Protein AF-A0A2R6RLY7-F1 (afdb_monomer)

Solvent-accessible surface area (backbone atoms only — not comparable to full-atom values): 6779 Å² total; per-residue (Å²): 134,85,78,76,79,80,77,71,95,71,54,101,85,50,92,65,74,66,89,83,68,83,75,58,61,67,65,50,51,52,53,50,53,52,50,54,48,51,51,43,61,60,27,56,88,52,94,31,71,81,71,50,96,59,86,48,71,64,48,53,53,52,43,53,54,52,52,50,40,66,72,44,91,58,58,70,68,28,50,62,48,66,74,35,60,58,54,49,53,47,48,54,50,53,50,52,65,59,48,54,61,58,63,64,65,71,78,114

Radius of gyration: 21.2 Å; Cα contacts (8 Å, |Δi|>4): 47; chains: 1; bounding box: 45×56×63 Å

Secondary structure (DSSP, 8-state):
--PPPPPPSS-TT-SSPPTT----HHHHHHHHHHHHHHHHHHHTT-SSTT--SS--HHHHHHHHHHHHHHHSS-HHHHHHHHT-HHHHHHHHHHHHHHHHHHHHHTT-

Sequence (108 aa):
MLNPPPAPLTGFASIIPSYGTHIDRTALELRYKEAIASLSERLGTDKWFLGSTGPTFLDALVFAYLHSILHSRENLLRFEVTRRVNLVAWERRVQAEVKVPFRRYTKY

pLDDT: mean 81.82, std 13.91, range [41.31, 94.56]

Mean predicted aligned error: 11.1 Å

InterPro domains:
  IPR033468 Metaxin, glutathione S-transferase domain [PF17171] (33-94)
  IPR036282 Glutathione S-transferase, C-terminal domain superfamily [SSF47616] (30-97)

Structure (mmCIF, N/CA/C/O backbone):
data_AF-A0A2R6RLY7-F1
#
_entry.id   AF-A0A2R6RLY7-F1
#
lo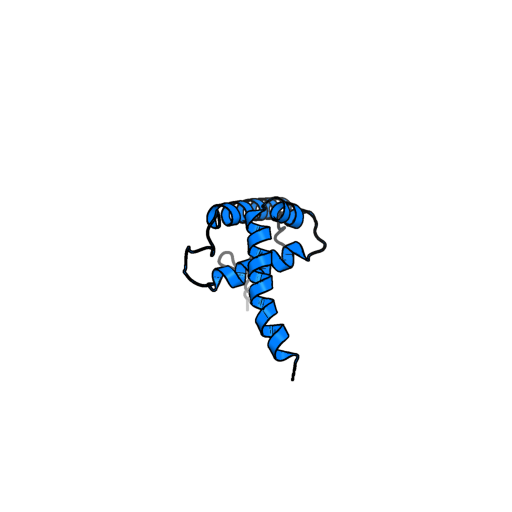op_
_atom_site.group_PDB
_atom_site.id
_atom_site.type_symbol
_atom_site.label_atom_id
_atom_site.label_alt_id
_atom_site.label_comp_id
_atom_site.label_asym_id
_atom_site.label_entity_id
_atom_site.label_seq_id
_atom_site.pdbx_PDB_ins_code
_atom_site.Cartn_x
_atom_site.Cartn_y
_atom_site.Cartn_z
_atom_site.occupancy
_atom_site.B_iso_or_equiv
_atom_site.auth_seq_id
_atom_site.auth_comp_id
_atom_site.auth_asym_id
_atom_site.auth_atom_id
_atom_site.pdbx_PDB_model_num
ATOM 1 N N . MET A 1 1 ? 30.821 -45.022 -32.179 1.00 41.31 1 MET A N 1
ATOM 2 C CA . MET A 1 1 ? 29.981 -44.610 -31.034 1.00 41.31 1 MET A CA 1
ATOM 3 C C . MET A 1 1 ? 29.878 -43.087 -31.082 1.00 41.31 1 MET A C 1
ATOM 5 O O . MET A 1 1 ? 30.845 -42.432 -30.722 1.00 41.31 1 MET A O 1
ATOM 9 N N . LEU A 1 2 ? 28.802 -42.519 -31.646 1.00 49.75 2 LEU A N 1
ATOM 10 C CA . LEU A 1 2 ? 28.565 -41.067 -31.603 1.00 49.75 2 LEU A CA 1
ATOM 11 C C . LEU A 1 2 ? 27.901 -40.745 -30.262 1.00 49.75 2 LEU A C 1
ATOM 13 O O . LEU A 1 2 ? 26.782 -41.188 -30.016 1.00 49.75 2 LEU A O 1
ATOM 17 N N . ASN A 1 3 ? 28.597 -40.008 -29.399 1.00 56.75 3 ASN A N 1
ATOM 18 C CA . ASN A 1 3 ? 28.014 -39.486 -28.168 1.00 56.75 3 ASN A CA 1
ATOM 19 C C . ASN A 1 3 ? 27.044 -38.352 -28.552 1.00 56.75 3 ASN A C 1
ATOM 21 O O . ASN A 1 3 ? 27.489 -37.412 -29.219 1.00 56.75 3 ASN A O 1
ATOM 25 N N . PRO A 1 4 ? 25.747 -38.411 -28.201 1.00 69.44 4 PRO A N 1
ATOM 26 C CA . PRO A 1 4 ? 24.851 -37.290 -28.451 1.00 69.44 4 PRO A CA 1
ATOM 27 C C . PRO A 1 4 ? 25.320 -36.069 -27.642 1.00 69.44 4 PRO A C 1
ATOM 29 O O . PRO A 1 4 ? 25.826 -36.235 -26.527 1.00 69.44 4 PRO A O 1
ATOM 32 N N . PRO A 1 5 ? 25.189 -34.845 -28.183 1.00 66.19 5 PRO A N 1
ATOM 33 C CA . PRO A 1 5 ? 25.541 -33.643 -27.442 1.00 66.19 5 PRO A CA 1
ATOM 34 C C . PRO A 1 5 ? 24.698 -33.560 -26.158 1.00 66.19 5 PRO A C 1
ATOM 36 O O . PRO A 1 5 ? 23.518 -33.927 -26.179 1.00 66.19 5 PRO A O 1
ATOM 39 N N . PRO A 1 6 ? 25.278 -33.101 -25.034 1.00 66.06 6 PRO A N 1
ATOM 40 C CA . PRO A 1 6 ? 24.536 -32.928 -23.792 1.00 66.06 6 PRO A CA 1
ATOM 41 C C . PRO A 1 6 ? 23.347 -31.993 -24.030 1.00 66.06 6 PRO A C 1
ATOM 43 O O . PRO A 1 6 ? 23.485 -30.957 -24.684 1.00 66.06 6 PRO A O 1
ATOM 46 N N . ALA A 1 7 ? 22.172 -32.378 -23.527 1.00 62.19 7 ALA A N 1
ATOM 47 C CA . ALA A 1 7 ? 20.961 -31.584 -23.683 1.00 62.19 7 ALA A CA 1
ATOM 48 C C . ALA A 1 7 ? 21.181 -30.162 -23.125 1.00 62.19 7 ALA A C 1
ATOM 50 O O . ALA A 1 7 ? 21.785 -30.017 -22.056 1.00 62.19 7 ALA A O 1
ATOM 51 N N . PRO A 1 8 ? 20.710 -29.108 -23.818 1.00 59.56 8 PRO A N 1
ATOM 52 C CA . PRO A 1 8 ? 20.810 -27.748 -23.309 1.00 59.56 8 PRO A CA 1
ATOM 53 C C . PRO A 1 8 ? 20.071 -27.650 -21.969 1.00 59.56 8 PRO A C 1
ATOM 55 O O . PRO A 1 8 ? 18.908 -28.034 -21.867 1.00 59.56 8 PRO A O 1
ATOM 58 N N . LEU A 1 9 ? 20.747 -27.124 -20.942 1.00 59.31 9 LEU A N 1
ATOM 59 C CA . LEU A 1 9 ? 20.223 -26.994 -19.572 1.00 59.31 9 LEU A CA 1
ATOM 60 C C . LEU A 1 9 ? 18.977 -26.088 -19.472 1.00 59.31 9 LEU A C 1
ATOM 62 O O . LEU A 1 9 ? 18.302 -26.083 -18.447 1.00 59.31 9 LEU A O 1
ATOM 66 N N . THR A 1 10 ? 18.643 -25.353 -20.534 1.00 56.91 10 THR A N 1
ATOM 67 C CA . THR A 1 10 ? 17.456 -24.501 -20.650 1.00 56.91 10 THR A CA 1
ATOM 68 C C . THR A 1 10 ? 16.913 -24.559 -22.082 1.00 56.91 10 THR A C 1
ATOM 70 O O . THR A 1 10 ? 17.523 -24.058 -23.023 1.00 56.91 10 THR A O 1
ATOM 73 N N . GLY A 1 11 ? 15.765 -25.214 -22.271 1.00 53.75 11 GLY A N 1
ATOM 74 C CA . GLY A 1 11 ? 15.061 -25.272 -23.558 1.00 53.75 11 GLY A CA 1
ATOM 75 C C . GLY A 1 11 ? 14.039 -24.141 -23.719 1.00 53.75 11 GLY A C 1
ATOM 76 O O . GLY A 1 11 ? 13.610 -23.547 -22.734 1.00 53.75 11 GLY A O 1
ATOM 77 N N . PHE A 1 12 ? 13.582 -23.894 -24.952 1.00 58.25 12 PHE A N 1
ATOM 78 C CA . PHE A 1 12 ? 12.552 -22.898 -25.315 1.00 58.25 12 PHE A CA 1
ATOM 79 C C . 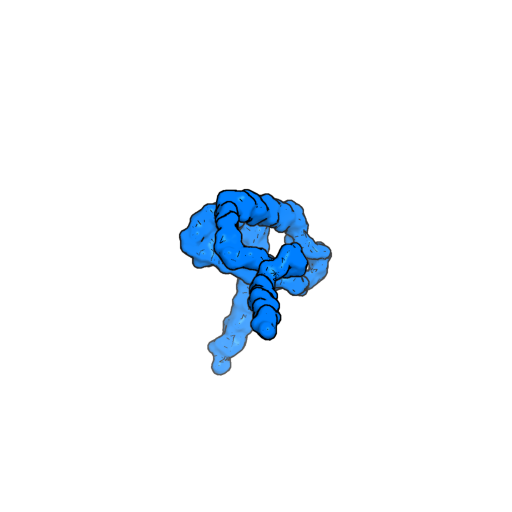PHE A 1 12 ? 11.200 -23.046 -24.581 1.00 58.25 12 PHE A C 1
ATOM 81 O O . PHE A 1 12 ? 10.367 -22.150 -24.654 1.00 58.25 12 PHE A O 1
ATOM 88 N N . ALA A 1 13 ? 10.984 -24.156 -23.868 1.00 59.62 13 ALA A N 1
ATOM 89 C CA . ALA A 1 13 ? 9.815 -24.409 -23.021 1.00 59.62 13 ALA A CA 1
ATOM 90 C C . ALA A 1 13 ? 10.067 -24.136 -21.520 1.00 59.62 13 ALA A C 1
ATOM 92 O O . ALA A 1 13 ? 9.242 -24.481 -20.676 1.00 59.62 13 ALA A O 1
ATOM 93 N N . SER A 1 14 ? 11.221 -23.569 -21.160 1.00 63.03 14 SER A N 1
ATOM 94 C CA . SER A 1 14 ? 11.569 -23.269 -19.772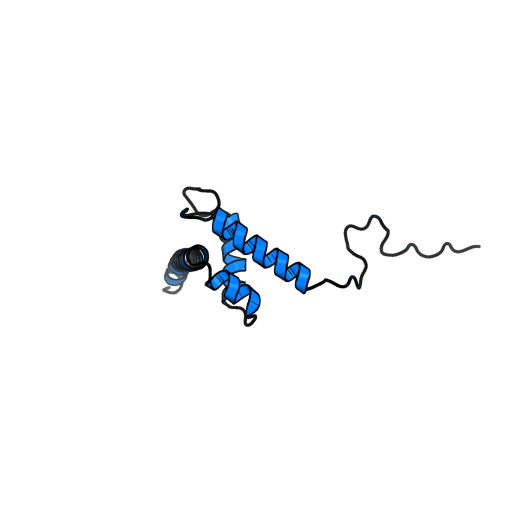 1.00 63.03 14 SER A CA 1
ATOM 95 C C . SER A 1 14 ? 10.794 -22.054 -19.260 1.00 63.03 14 SER A C 1
ATOM 97 O O . SER A 1 14 ? 10.866 -20.969 -19.831 1.00 63.03 14 SER A O 1
ATOM 99 N N . ILE A 1 15 ? 10.107 -22.228 -18.129 1.00 63.88 15 ILE A N 1
ATOM 100 C CA . ILE A 1 15 ? 9.465 -21.145 -17.360 1.00 63.88 15 ILE A CA 1
ATOM 101 C C . ILE A 1 15 ? 10.531 -20.236 -16.719 1.00 63.88 15 ILE A C 1
ATOM 103 O O . ILE A 1 15 ? 10.265 -19.094 -16.351 1.00 63.88 15 ILE A O 1
ATOM 107 N N . ILE A 1 16 ? 11.759 -20.743 -16.588 1.00 61.91 16 ILE A N 1
ATOM 108 C CA . ILE A 1 16 ? 12.896 -19.998 -16.063 1.00 61.91 16 ILE A CA 1
ATOM 109 C C . ILE A 1 16 ? 13.570 -19.286 -17.244 1.00 61.91 16 ILE A C 1
ATOM 111 O O . ILE A 1 16 ? 14.013 -19.976 -18.172 1.00 61.91 16 ILE A O 1
ATOM 115 N N . PRO A 1 17 ? 13.645 -17.941 -17.233 1.00 59.72 17 PRO A N 1
ATOM 116 C CA . PRO A 1 17 ? 14.290 -17.184 -18.297 1.00 59.72 17 PRO A CA 1
ATOM 117 C C . PRO A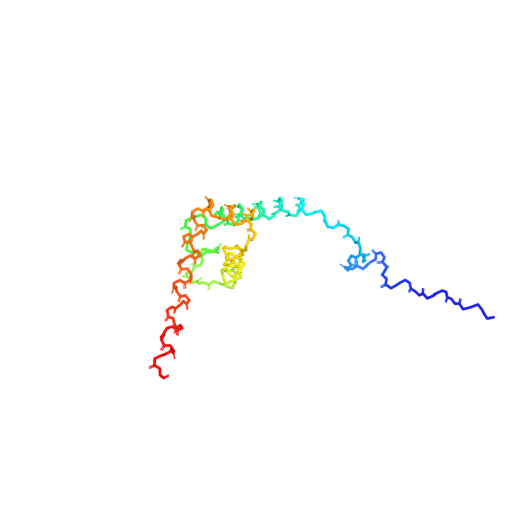 1 17 ? 15.756 -17.594 -18.440 1.00 59.72 17 PRO A C 1
ATOM 119 O O . PRO A 1 17 ? 16.410 -17.990 -17.471 1.00 59.72 17 PRO A O 1
ATOM 122 N N . SER A 1 18 ? 16.279 -17.493 -19.662 1.00 64.00 18 SER A N 1
ATOM 123 C CA . SER A 1 18 ? 17.686 -17.762 -19.939 1.00 64.00 18 SER A CA 1
ATOM 124 C C . SER A 1 18 ? 18.571 -16.894 -19.041 1.00 64.00 18 SER A C 1
ATOM 126 O O . SER A 1 18 ? 18.363 -15.684 -18.877 1.00 64.00 18 SER A O 1
ATOM 128 N N . TYR A 1 19 ? 19.555 -17.541 -18.421 1.00 55.84 19 TYR A N 1
ATOM 129 C CA . TYR A 1 19 ? 20.532 -16.887 -17.563 1.00 55.84 19 TYR A CA 1
ATOM 130 C C . TYR A 1 19 ? 21.197 -15.732 -18.333 1.00 55.84 19 TYR A C 1
ATOM 132 O O . TYR A 1 19 ? 21.712 -15.942 -19.428 1.00 55.84 19 TYR A O 1
ATOM 140 N N . GLY A 1 20 ? 21.144 -14.512 -17.787 1.00 62.34 20 GLY A N 1
ATOM 141 C CA . GLY A 1 20 ? 21.664 -13.302 -18.443 1.00 62.34 20 GLY A CA 1
ATOM 142 C C . GLY A 1 20 ? 20.632 -12.432 -19.174 1.00 62.34 20 GLY A C 1
ATOM 143 O O . GLY A 1 20 ? 21.023 -11.482 -19.848 1.00 62.34 20 GLY A O 1
ATOM 144 N N . THR A 1 21 ? 19.328 -12.700 -19.039 1.00 66.56 21 THR A N 1
ATOM 145 C CA . THR A 1 21 ? 18.288 -11.799 -19.569 1.00 66.56 21 THR A CA 1
ATOM 146 C C . THR A 1 21 ? 18.416 -10.405 -18.932 1.00 66.56 21 THR A C 1
ATOM 148 O O . THR A 1 21 ? 18.284 -10.257 -17.716 1.00 66.56 21 THR A O 1
ATOM 151 N N . HIS A 1 22 ? 18.686 -9.378 -19.746 1.00 72.50 22 HIS A N 1
ATOM 152 C CA . HIS A 1 22 ? 18.804 -7.993 -19.287 1.00 72.50 22 HIS A CA 1
ATOM 153 C C . HIS A 1 22 ? 17.428 -7.474 -18.856 1.00 72.50 22 HIS A C 1
ATOM 155 O O . HIS A 1 22 ? 16.565 -7.196 -19.688 1.00 72.50 22 HIS A O 1
ATOM 161 N N . ILE A 1 23 ? 17.215 -7.361 -17.544 1.00 77.38 23 ILE A N 1
ATOM 162 C CA . ILE A 1 23 ? 16.000 -6.758 -16.997 1.00 77.38 23 ILE A CA 1
ATOM 163 C C . ILE A 1 23 ? 16.097 -5.252 -17.215 1.00 77.38 23 ILE A C 1
ATOM 165 O O . ILE A 1 23 ? 16.925 -4.579 -16.597 1.00 77.38 23 ILE A O 1
ATOM 169 N N . ASP A 1 24 ? 15.234 -4.726 -18.080 1.00 85.56 24 ASP A N 1
ATOM 170 C CA . ASP A 1 24 ? 15.051 -3.288 -18.220 1.00 85.56 24 ASP A CA 1
ATOM 171 C C . ASP A 1 24 ? 14.450 -2.726 -16.923 1.00 85.56 24 ASP A C 1
ATOM 173 O O . ASP A 1 24 ? 13.253 -2.850 -16.641 1.00 85.56 24 ASP A O 1
ATOM 177 N N . ARG A 1 25 ? 15.321 -2.132 -16.103 1.00 85.56 25 ARG A N 1
ATOM 178 C CA . ARG A 1 25 ? 14.955 -1.535 -14.815 1.00 85.56 25 ARG A CA 1
ATOM 179 C C . ARG A 1 25 ? 13.963 -0.394 -14.993 1.00 85.56 25 ARG A C 1
ATOM 181 O O . ARG A 1 25 ? 13.063 -0.259 -14.175 1.00 85.56 25 ARG A O 1
ATOM 188 N N . THR A 1 26 ? 14.073 0.377 -16.071 1.00 86.19 26 THR A N 1
ATOM 189 C CA . THR A 1 26 ? 13.195 1.520 -16.330 1.00 86.19 26 THR A CA 1
ATOM 190 C C . THR A 1 26 ? 11.782 1.056 -16.669 1.00 86.19 26 THR A C 1
ATOM 192 O O . THR A 1 26 ? 10.811 1.579 -16.119 1.00 86.19 26 THR A O 1
ATOM 195 N N . ALA A 1 27 ? 11.650 0.021 -17.504 1.00 87.94 27 ALA A N 1
ATOM 196 C CA . ALA A 1 27 ? 10.352 -0.594 -17.780 1.00 87.94 27 ALA A CA 1
ATOM 197 C C . ALA A 1 27 ? 9.728 -1.214 -16.517 1.00 87.94 27 ALA A C 1
ATOM 199 O O . ALA A 1 27 ? 8.517 -1.120 -16.301 1.00 87.94 27 ALA A O 1
ATOM 200 N N . LEU A 1 28 ? 10.548 -1.827 -15.659 1.00 89.06 28 LEU A N 1
ATOM 201 C CA . LEU A 1 28 ? 10.092 -2.403 -14.398 1.00 89.06 28 LEU A CA 1
ATOM 202 C C . LEU A 1 28 ? 9.623 -1.324 -13.407 1.00 89.06 28 LEU A C 1
ATOM 204 O O . LEU A 1 28 ? 8.564 -1.465 -12.797 1.00 89.06 28 LEU A O 1
ATOM 208 N N . GLU A 1 29 ? 10.368 -0.228 -13.276 1.00 88.44 29 GLU A N 1
ATOM 209 C CA . GLU A 1 29 ? 9.989 0.923 -12.453 1.00 88.44 29 GLU A CA 1
ATOM 210 C C . GLU A 1 29 ? 8.652 1.527 -12.889 1.00 88.44 29 GLU A C 1
ATOM 212 O O . GLU A 1 29 ? 7.824 1.855 -12.037 1.00 88.44 29 GLU A O 1
ATOM 217 N N . LEU A 1 30 ? 8.413 1.648 -14.199 1.00 91.19 30 LEU A N 1
ATOM 218 C CA . LEU A 1 30 ? 7.141 2.143 -14.726 1.00 91.19 30 LEU A CA 1
ATOM 219 C C . LEU A 1 30 ? 5.973 1.252 -14.283 1.00 91.19 30 LEU A C 1
ATOM 221 O O . LEU A 1 30 ? 4.994 1.755 -13.732 1.00 91.19 30 LEU A O 1
ATOM 225 N N . ARG A 1 31 ? 6.120 -0.071 -14.417 1.00 91.31 31 ARG A N 1
ATOM 226 C CA . ARG A 1 31 ? 5.105 -1.037 -13.964 1.00 91.31 31 ARG A CA 1
ATOM 227 C C . ARG A 1 31 ? 4.841 -0.948 -12.465 1.00 91.31 31 ARG A C 1
ATOM 229 O O . ARG A 1 31 ? 3.694 -1.054 -12.039 1.00 91.31 31 ARG A O 1
ATOM 236 N N . TYR A 1 32 ? 5.874 -0.726 -11.652 1.00 90.88 32 TYR A N 1
ATOM 237 C CA . TYR A 1 32 ? 5.686 -0.525 -10.215 1.00 90.88 32 TYR A CA 1
ATOM 238 C C . TYR A 1 32 ? 4.908 0.755 -9.906 1.00 90.88 32 TYR A C 1
ATOM 240 O O . TYR A 1 32 ? 4.030 0.732 -9.046 1.00 90.88 32 TYR A O 1
ATOM 248 N N . LYS A 1 33 ? 5.180 1.859 -10.611 1.00 91.69 33 LYS A N 1
ATOM 249 C CA . LYS A 1 33 ? 4.424 3.109 -10.438 1.00 91.69 33 LYS A CA 1
ATOM 250 C C . LYS A 1 33 ? 2.948 2.925 -10.790 1.00 91.69 33 LYS A C 1
ATOM 252 O O . LYS A 1 33 ? 2.087 3.362 -10.029 1.00 91.69 33 LYS A O 1
ATOM 257 N N . GLU A 1 34 ? 2.658 2.232 -11.888 1.00 93.62 34 GLU A N 1
ATOM 258 C CA . GLU A 1 34 ? 1.290 1.894 -12.299 1.00 93.62 34 GLU A CA 1
ATOM 259 C C . GLU A 1 34 ? 0.593 0.983 -11.280 1.00 93.62 34 GLU A C 1
ATOM 261 O O . GLU A 1 34 ? -0.553 1.231 -10.909 1.00 93.62 34 GLU A O 1
ATOM 266 N N . ALA A 1 35 ? 1.292 -0.025 -10.750 1.00 93.62 35 ALA A N 1
ATOM 267 C CA . ALA A 1 35 ? 0.757 -0.903 -9.711 1.00 93.62 35 ALA A CA 1
ATOM 268 C C . ALA A 1 35 ? 0.467 -0.153 -8.398 1.00 93.62 35 ALA A C 1
ATOM 270 O O . ALA A 1 35 ? -0.561 -0.368 -7.763 1.00 93.62 35 ALA A O 1
ATOM 271 N N . ILE A 1 36 ? 1.340 0.770 -7.987 1.00 92.56 36 ILE A N 1
ATOM 272 C CA . ILE A 1 36 ? 1.100 1.625 -6.814 1.00 92.56 36 ILE A CA 1
ATOM 273 C C . ILE A 1 36 ? -0.101 2.553 -7.060 1.00 92.56 36 ILE A C 1
ATOM 275 O O . ILE A 1 36 ? -0.888 2.803 -6.143 1.00 92.56 36 ILE A O 1
ATOM 279 N N . ALA A 1 37 ? -0.268 3.052 -8.289 1.00 93.25 37 ALA A N 1
ATOM 280 C CA . ALA A 1 37 ? -1.428 3.847 -8.674 1.00 93.25 37 ALA A CA 1
ATOM 281 C C . ALA A 1 37 ? -2.728 3.044 -8.553 1.00 93.25 37 ALA A C 1
ATOM 283 O O . ALA A 1 37 ? -3.640 3.485 -7.855 1.00 93.25 37 ALA A O 1
ATOM 284 N N . SER A 1 38 ? -2.775 1.843 -9.130 1.00 93.94 38 SER A N 1
ATOM 285 C CA . SER A 1 38 ? -3.963 0.989 -9.084 1.00 93.94 38 SER A CA 1
ATOM 286 C C . SER A 1 38 ? -4.284 0.498 -7.671 1.00 93.94 38 SER A C 1
ATOM 288 O O . SER A 1 38 ? -5.452 0.447 -7.298 1.00 93.94 38 SER A O 1
ATOM 290 N N . LEU A 1 39 ? -3.276 0.218 -6.834 1.00 93.06 39 LEU A N 1
ATOM 291 C CA . LEU A 1 39 ? -3.485 -0.078 -5.412 1.00 93.06 39 LEU A CA 1
ATOM 292 C C . LEU A 1 39 ? -4.119 1.108 -4.679 1.00 93.06 39 LEU A C 1
ATOM 294 O O . LEU A 1 39 ? -5.049 0.933 -3.898 1.00 93.06 39 LEU A O 1
ATOM 298 N N . SER A 1 40 ? -3.644 2.323 -4.939 1.00 93.38 40 SER A N 1
ATOM 299 C CA . SER A 1 40 ? -4.234 3.527 -4.355 1.00 93.38 40 SER A CA 1
ATOM 300 C C . SER A 1 40 ? -5.683 3.728 -4.792 1.00 93.38 40 SER A C 1
ATOM 302 O O . SER A 1 40 ? -6.531 4.016 -3.952 1.00 93.38 40 SER A O 1
ATOM 304 N N . GLU A 1 41 ? -5.982 3.567 -6.078 1.00 93.44 41 GLU A N 1
ATOM 305 C CA . GLU A 1 41 ? -7.357 3.652 -6.583 1.00 93.44 41 GLU A CA 1
ATOM 306 C C . GLU A 1 41 ? -8.249 2.577 -5.967 1.00 93.44 41 GLU A C 1
ATOM 308 O O . GLU A 1 41 ? -9.348 2.881 -5.510 1.00 93.44 41 GLU A O 1
ATOM 313 N N . ARG A 1 42 ? -7.751 1.337 -5.886 1.00 93.25 42 ARG A N 1
ATOM 314 C CA . ARG A 1 42 ? -8.482 0.218 -5.295 1.00 93.25 42 ARG A CA 1
ATOM 315 C C . ARG A 1 42 ? -8.775 0.433 -3.818 1.00 93.25 42 ARG A C 1
ATOM 317 O O . ARG A 1 42 ? -9.844 0.047 -3.362 1.00 93.25 42 ARG A O 1
ATOM 324 N N . LEU A 1 43 ? -7.825 0.991 -3.074 1.00 92.44 43 LEU A N 1
ATOM 325 C CA . LEU A 1 43 ? -8.039 1.299 -1.669 1.00 92.44 43 LEU A CA 1
ATOM 326 C C . LEU A 1 43 ? -9.014 2.467 -1.509 1.00 92.44 43 LEU A C 1
ATOM 328 O O . LEU A 1 43 ? -9.833 2.433 -0.602 1.00 92.44 43 LEU A O 1
ATOM 332 N N . GLY A 1 44 ? -8.920 3.497 -2.356 1.00 91.25 44 GLY A N 1
ATOM 333 C CA . GLY A 1 44 ? -9.813 4.653 -2.323 1.00 91.25 44 GLY A CA 1
ATOM 334 C C . GLY A 1 44 ? -9.979 5.215 -0.907 1.00 91.25 44 GLY A C 1
ATOM 335 O O . GLY A 1 44 ? -9.028 5.725 -0.308 1.00 91.25 44 GLY A O 1
ATOM 336 N N . THR A 1 45 ? -11.198 5.084 -0.382 1.00 89.81 45 THR A N 1
ATOM 337 C CA . THR A 1 45 ? -11.602 5.444 0.988 1.00 89.81 45 THR A CA 1
ATOM 338 C C . THR A 1 45 ? -11.876 4.234 1.887 1.00 89.81 45 THR A C 1
ATOM 340 O O . THR A 1 45 ? -12.260 4.404 3.045 1.00 89.81 45 THR A O 1
ATOM 343 N N . ASP A 1 46 ? -11.708 3.021 1.369 1.00 90.69 46 ASP A N 1
ATOM 344 C CA . ASP A 1 46 ? -12.021 1.786 2.072 1.00 90.69 46 ASP A CA 1
ATOM 345 C C . ASP A 1 46 ? -11.034 1.505 3.209 1.00 90.69 46 ASP A C 1
ATOM 347 O O . ASP A 1 46 ? -9.869 1.924 3.234 1.00 90.69 46 ASP A O 1
ATOM 351 N N . LYS A 1 47 ? -11.510 0.752 4.205 1.00 90.88 47 LYS A N 1
ATOM 352 C CA . LYS A 1 47 ? -10.665 0.332 5.327 1.00 90.88 47 LYS A CA 1
ATOM 353 C C . LYS A 1 47 ? -9.661 -0.754 4.908 1.00 90.88 47 LYS A C 1
ATOM 355 O O . LYS A 1 47 ? -8.525 -0.745 5.384 1.00 90.88 47 LYS A O 1
ATOM 360 N N . TRP A 1 48 ? -10.066 -1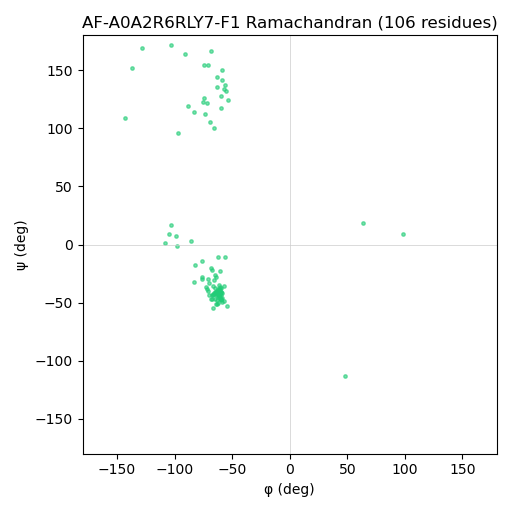.658 4.024 1.00 92.56 48 TRP A N 1
ATOM 361 C CA . TRP A 1 48 ? -9.284 -2.808 3.566 1.00 92.56 48 TRP A CA 1
ATOM 362 C C . TRP A 1 48 ? -9.434 -2.959 2.053 1.00 92.56 48 TRP A C 1
ATOM 364 O O . TRP A 1 48 ? -10.476 -2.605 1.505 1.00 92.56 48 TRP A O 1
ATOM 374 N N . PHE A 1 49 ? -8.432 -3.520 1.376 1.00 89.69 49 PHE A N 1
ATOM 375 C CA . PHE A 1 49 ? -8.372 -3.569 -0.096 1.00 89.69 49 PHE A CA 1
ATOM 376 C C . PHE A 1 49 ? -9.534 -4.325 -0.767 1.00 89.69 49 PHE A C 1
ATOM 378 O O . PHE A 1 49 ? -9.820 -4.124 -1.951 1.00 89.69 49 PHE A O 1
ATOM 385 N N . LEU A 1 50 ? -10.200 -5.222 -0.039 1.00 90.12 50 LEU A N 1
ATOM 386 C CA . LEU A 1 50 ? -11.334 -6.005 -0.540 1.00 90.12 50 LEU A CA 1
ATOM 387 C C . LEU A 1 50 ? -12.693 -5.518 -0.019 1.00 90.12 50 LEU A C 1
ATOM 389 O O . LEU A 1 50 ? -13.686 -6.208 -0.227 1.00 90.12 50 LEU A O 1
ATOM 393 N N . GLY A 1 51 ? -12.754 -4.368 0.664 1.00 87.06 51 GLY A N 1
ATOM 394 C CA . GLY A 1 51 ? -13.989 -3.891 1.300 1.00 87.06 51 GLY A CA 1
ATOM 395 C C . GLY A 1 51 ? -14.497 -4.822 2.411 1.00 87.06 51 GLY A C 1
ATOM 396 O O . GLY A 1 51 ? -15.669 -4.788 2.777 1.00 87.06 51 GLY A O 1
ATOM 397 N N . SER A 1 52 ? -13.628 -5.693 2.928 1.00 89.62 52 SER A N 1
ATOM 398 C CA . SER A 1 52 ? -13.939 -6.634 4.000 1.00 89.62 52 SER A CA 1
ATOM 399 C C . SER A 1 52 ? -14.174 -5.912 5.329 1.00 89.62 52 SER A C 1
ATOM 401 O O . SER A 1 52 ? -13.838 -4.744 5.507 1.00 89.62 52 SER A O 1
ATOM 403 N N . THR A 1 53 ? -14.730 -6.617 6.312 1.00 89.50 53 THR A N 1
ATOM 404 C CA . THR A 1 53 ? -14.880 -6.090 7.680 1.00 89.50 53 THR A CA 1
ATOM 405 C C . THR A 1 53 ? -13.556 -6.107 8.457 1.00 89.50 53 THR A C 1
ATOM 407 O O . THR A 1 53 ? -13.311 -5.238 9.299 1.00 89.50 53 THR A O 1
ATOM 410 N N . GLY A 1 54 ? -12.672 -7.061 8.148 1.00 88.25 54 GLY A N 1
ATOM 411 C CA . GLY A 1 54 ? -11.371 -7.258 8.793 1.00 88.25 54 GLY A CA 1
ATOM 412 C C . GLY A 1 54 ? -10.199 -7.343 7.808 1.00 88.25 54 GLY A C 1
ATOM 413 O O . GLY A 1 54 ? -10.430 -7.453 6.599 1.00 88.25 54 GLY A O 1
ATOM 414 N N . PRO A 1 55 ? -8.953 -7.304 8.322 1.00 91.00 55 PRO A N 1
ATOM 415 C CA . PRO A 1 55 ? -7.753 -7.416 7.503 1.00 91.00 55 PRO A CA 1
A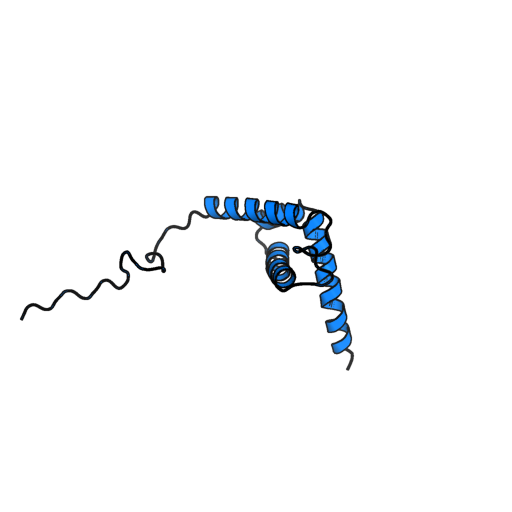TOM 416 C C . PRO A 1 55 ? -7.699 -8.778 6.818 1.00 91.00 55 PRO A C 1
ATOM 418 O O . PRO A 1 55 ? -7.931 -9.816 7.442 1.00 91.00 55 PRO A O 1
ATOM 421 N N . THR A 1 56 ? -7.361 -8.773 5.536 1.00 92.25 56 THR A N 1
ATOM 422 C CA . THR A 1 56 ? -7.163 -9.992 4.754 1.00 92.25 56 THR A CA 1
ATOM 423 C C . THR A 1 56 ? -5.679 -10.284 4.559 1.00 92.25 56 THR A C 1
ATOM 425 O O . THR A 1 56 ? -4.807 -9.464 4.855 1.00 92.25 56 THR A O 1
ATOM 428 N N . PHE A 1 57 ? -5.371 -11.461 4.013 1.00 91.25 57 PHE A N 1
ATOM 429 C CA . PHE A 1 57 ? -4.004 -11.793 3.612 1.00 91.25 57 PHE A CA 1
ATOM 430 C C . PHE A 1 57 ? -3.434 -10.785 2.600 1.00 91.25 57 PHE A C 1
ATOM 432 O O . PHE A 1 57 ? -2.255 -10.447 2.674 1.00 91.25 57 PHE A O 1
ATOM 439 N N . LEU A 1 58 ? -4.272 -10.258 1.697 1.00 91.44 58 LEU A N 1
ATOM 440 C CA . LEU A 1 58 ? -3.859 -9.231 0.742 1.00 91.44 58 LEU A CA 1
ATOM 441 C C . LEU A 1 58 ? -3.395 -7.963 1.463 1.00 91.44 58 LEU A C 1
ATOM 443 O O . LEU A 1 58 ? -2.342 -7.428 1.132 1.00 91.44 58 LEU A O 1
ATOM 447 N N . ASP A 1 59 ? -4.139 -7.519 2.477 1.00 92.69 59 ASP A N 1
ATOM 448 C CA . ASP A 1 59 ? -3.764 -6.357 3.285 1.00 92.69 59 ASP A CA 1
ATOM 449 C C . ASP A 1 59 ? -2.422 -6.586 3.997 1.00 92.69 59 ASP A C 1
ATOM 451 O O . ASP A 1 59 ? -1.572 -5.701 4.006 1.00 92.69 59 ASP A O 1
ATOM 455 N N . ALA A 1 60 ? -2.180 -7.786 4.535 1.00 92.56 60 ALA A N 1
ATOM 456 C CA . ALA A 1 60 ? -0.904 -8.122 5.172 1.00 92.56 60 ALA A CA 1
ATOM 457 C C . ALA A 1 60 ? 0.268 -8.130 4.174 1.00 92.56 60 ALA A C 1
ATOM 459 O O . ALA A 1 60 ? 1.346 -7.609 4.472 1.00 92.56 60 ALA A O 1
ATOM 460 N N . LEU A 1 61 ? 0.054 -8.684 2.978 1.00 93.06 61 LEU A N 1
ATOM 461 C CA . LEU A 1 61 ? 1.054 -8.721 1.914 1.00 93.06 61 LEU A CA 1
ATOM 462 C C . LEU A 1 61 ? 1.403 -7.305 1.449 1.00 93.06 61 LEU A C 1
ATOM 464 O O . LEU A 1 61 ? 2.572 -6.922 1.417 1.00 93.06 61 LEU A O 1
ATOM 468 N N . VAL A 1 62 ? 0.383 -6.508 1.134 1.00 93.25 62 VAL A N 1
ATOM 469 C CA . VAL A 1 62 ? 0.553 -5.119 0.701 1.00 93.25 62 VAL A CA 1
ATOM 470 C C . VAL A 1 62 ? 1.219 -4.294 1.799 1.00 93.25 62 VAL A C 1
ATOM 472 O O . VAL A 1 62 ? 2.110 -3.501 1.500 1.00 93.25 62 VAL A O 1
ATOM 475 N N . PHE A 1 63 ? 0.865 -4.524 3.068 1.00 93.62 63 PHE A N 1
ATOM 476 C CA . PHE A 1 63 ? 1.517 -3.875 4.200 1.00 93.62 63 PHE A CA 1
ATOM 477 C C . PHE A 1 63 ? 3.012 -4.186 4.231 1.00 93.62 63 PHE A C 1
ATOM 479 O O . PHE A 1 63 ? 3.804 -3.254 4.303 1.00 93.62 63 PHE A O 1
ATOM 486 N N . ALA A 1 64 ? 3.416 -5.454 4.117 1.00 92.88 64 ALA A N 1
ATOM 487 C CA . ALA A 1 64 ? 4.828 -5.829 4.137 1.00 92.88 64 ALA A CA 1
ATOM 488 C C . ALA A 1 64 ? 5.627 -5.110 3.036 1.00 92.88 64 ALA A C 1
ATOM 490 O O . ALA A 1 64 ? 6.645 -4.484 3.328 1.00 92.88 64 ALA A O 1
ATOM 491 N N . TYR A 1 65 ? 5.136 -5.121 1.792 1.00 92.12 65 TYR A N 1
ATOM 492 C CA . TYR A 1 65 ? 5.825 -4.468 0.676 1.00 92.12 65 TYR A CA 1
ATOM 493 C C . TYR A 1 65 ? 5.850 -2.943 0.797 1.00 92.12 65 TYR A C 1
ATOM 495 O O . TYR A 1 65 ? 6.910 -2.340 0.632 1.00 92.12 65 TYR A O 1
ATOM 503 N N . LEU A 1 66 ? 4.719 -2.304 1.113 1.00 91.88 66 LEU A N 1
ATOM 504 C CA . LEU A 1 66 ? 4.674 -0.849 1.284 1.00 91.88 66 LEU A CA 1
ATOM 505 C C . LEU A 1 66 ? 5.540 -0.402 2.461 1.00 91.88 66 LEU A C 1
ATOM 507 O O . LEU A 1 66 ? 6.278 0.576 2.340 1.00 91.88 66 LEU A O 1
ATOM 511 N N . HIS A 1 67 ? 5.506 -1.142 3.568 1.00 92.50 67 HIS A N 1
ATOM 512 C CA . HIS A 1 67 ? 6.347 -0.883 4.725 1.00 92.50 67 HIS A CA 1
ATOM 513 C C . HIS A 1 67 ? 7.831 -0.989 4.350 1.00 92.50 67 HIS A C 1
ATOM 515 O O . HIS A 1 67 ? 8.595 -0.067 4.636 1.00 92.50 67 HIS A O 1
ATOM 521 N N . SER A 1 68 ? 8.244 -2.038 3.631 1.00 91.31 68 SER A N 1
ATOM 522 C CA . SER A 1 68 ? 9.620 -2.172 3.137 1.00 91.31 68 SER A CA 1
ATOM 523 C C . SER A 1 68 ? 10.027 -1.048 2.181 1.00 91.31 68 SER A C 1
ATOM 525 O O . SER A 1 68 ? 11.126 -0.517 2.318 1.00 91.31 68 SER A O 1
ATOM 527 N N . ILE A 1 69 ? 9.159 -0.639 1.248 1.00 89.75 69 ILE A N 1
ATOM 528 C CA . ILE A 1 69 ? 9.442 0.457 0.304 1.00 89.75 69 ILE A CA 1
ATOM 529 C C . ILE A 1 69 ? 9.611 1.787 1.048 1.00 89.75 69 ILE A C 1
ATOM 531 O O . ILE A 1 69 ? 10.551 2.531 0.775 1.00 89.75 69 ILE A O 1
ATOM 535 N N . LEU A 1 70 ? 8.743 2.078 2.021 1.00 88.62 70 LEU A N 1
ATOM 536 C CA . LEU A 1 70 ? 8.803 3.316 2.804 1.00 88.62 70 LEU A CA 1
ATOM 537 C C . LEU A 1 70 ? 10.055 3.408 3.690 1.00 88.62 70 LEU A C 1
ATOM 539 O O . LEU A 1 70 ? 10.551 4.511 3.923 1.00 88.62 70 LEU A O 1
ATOM 543 N N . HIS A 1 71 ? 10.578 2.268 4.149 1.00 88.31 71 HIS A N 1
ATOM 544 C CA . HIS A 1 71 ? 11.772 2.192 5.001 1.00 88.31 71 HIS A CA 1
ATOM 545 C C . HIS A 1 71 ? 13.058 1.879 4.216 1.00 88.31 71 HIS A C 1
ATOM 547 O O . HIS A 1 71 ? 14.143 1.837 4.799 1.00 88.31 71 HIS A O 1
ATOM 553 N N . SER A 1 72 ? 12.965 1.691 2.897 1.00 86.19 72 SER A N 1
ATOM 554 C CA . SER A 1 72 ? 14.123 1.524 2.022 1.00 86.19 72 SER A CA 1
ATOM 555 C C . SER A 1 72 ? 14.842 2.858 1.785 1.00 86.19 72 SER A C 1
ATOM 557 O O . SER A 1 72 ? 14.259 3.943 1.855 1.00 86.19 72 SER A O 1
ATOM 559 N N . ARG A 1 73 ? 16.143 2.778 1.481 1.00 79.31 73 ARG A N 1
ATOM 560 C CA . ARG A 1 73 ? 16.974 3.939 1.104 1.00 79.31 73 ARG A CA 1
ATOM 561 C C . ARG A 1 73 ? 16.715 4.406 -0.330 1.00 79.31 73 ARG A C 1
ATOM 563 O O . ARG A 1 73 ? 17.154 5.490 -0.705 1.00 79.31 73 ARG A O 1
ATOM 570 N N . GLU A 1 74 ? 16.035 3.592 -1.132 1.00 77.44 74 GLU A N 1
ATOM 571 C CA . GLU A 1 74 ? 15.743 3.895 -2.526 1.00 77.44 74 GLU A CA 1
ATOM 572 C C . GLU A 1 74 ? 14.627 4.939 -2.648 1.00 77.44 74 GLU A C 1
ATOM 574 O O . GLU A 1 74 ? 13.517 4.776 -2.145 1.00 77.44 74 GLU A O 1
ATOM 579 N N . ASN A 1 75 ? 14.937 6.049 -3.316 1.00 75.38 75 ASN A N 1
ATOM 580 C CA . ASN A 1 75 ? 14.093 7.236 -3.265 1.00 75.38 75 ASN A CA 1
ATOM 581 C C . ASN A 1 75 ? 12.913 7.201 -4.250 1.00 75.38 75 ASN A C 1
ATOM 583 O O . ASN A 1 75 ? 11.860 7.750 -3.939 1.00 75.38 75 ASN A O 1
ATOM 587 N N . LEU A 1 76 ? 13.057 6.564 -5.417 1.00 82.38 76 LEU A N 1
ATOM 588 C CA . LEU A 1 76 ? 12.103 6.706 -6.526 1.00 82.38 76 LEU A CA 1
ATOM 589 C C . LEU A 1 76 ? 10.718 6.124 -6.210 1.00 82.38 76 LEU A C 1
ATOM 591 O O . LEU A 1 76 ? 9.718 6.837 -6.288 1.00 82.38 76 LEU A O 1
ATOM 595 N N . LEU A 1 77 ? 10.650 4.853 -5.805 1.00 84.94 77 LEU A N 1
ATOM 596 C CA . LEU A 1 77 ? 9.381 4.212 -5.437 1.00 84.94 77 LEU A CA 1
ATOM 597 C C . LEU A 1 77 ? 8.824 4.769 -4.126 1.00 84.94 77 LEU A C 1
ATOM 599 O O . LEU A 1 77 ? 7.612 4.918 -3.976 1.00 84.94 77 LEU A O 1
ATOM 603 N N . ARG A 1 78 ? 9.709 5.150 -3.199 1.00 87.44 78 ARG A N 1
ATOM 604 C CA . ARG A 1 78 ? 9.319 5.792 -1.945 1.00 87.44 78 ARG A CA 1
ATOM 605 C C . ARG A 1 78 ? 8.561 7.092 -2.199 1.00 87.44 78 ARG A C 1
ATOM 607 O O . ARG A 1 78 ? 7.500 7.284 -1.612 1.00 87.44 78 ARG A O 1
ATOM 614 N N . PHE A 1 79 ? 9.056 7.952 -3.093 1.00 88.81 79 PHE A N 1
ATOM 615 C CA . PHE A 1 79 ? 8.364 9.193 -3.441 1.00 88.81 79 PHE A CA 1
ATOM 616 C C . PHE A 1 79 ? 6.964 8.927 -4.005 1.00 88.81 79 PHE A C 1
ATOM 618 O O . PHE A 1 79 ? 6.003 9.560 -3.565 1.00 88.81 79 PHE A O 1
ATOM 625 N N . GLU A 1 80 ? 6.827 7.937 -4.888 1.00 88.25 80 GLU A N 1
ATOM 626 C CA . GLU A 1 80 ? 5.544 7.583 -5.502 1.00 88.25 80 GLU A CA 1
ATOM 627 C C . GLU A 1 80 ? 4.498 7.121 -4.473 1.00 88.25 80 GLU A C 1
ATOM 629 O O . GLU A 1 80 ? 3.333 7.531 -4.541 1.00 88.25 80 GLU A O 1
ATOM 634 N N . VAL A 1 81 ? 4.915 6.319 -3.485 1.00 88.62 81 VAL A N 1
ATOM 635 C CA . VAL A 1 81 ? 4.051 5.904 -2.368 1.00 88.62 81 VAL A CA 1
ATOM 636 C C . VAL A 1 81 ? 3.736 7.092 -1.459 1.00 88.62 81 VAL A C 1
ATOM 638 O O . VAL A 1 81 ? 2.574 7.317 -1.137 1.00 88.62 81 VAL A O 1
ATOM 641 N N . THR A 1 82 ? 4.734 7.898 -1.076 1.00 89.19 82 THR A N 1
ATOM 642 C CA . THR A 1 82 ? 4.521 9.038 -0.161 1.00 89.19 82 THR A CA 1
ATOM 643 C C . THR A 1 82 ? 3.609 10.125 -0.727 1.00 89.19 82 THR A C 1
ATOM 645 O O . THR A 1 82 ? 2.918 10.797 0.035 1.00 89.19 82 THR A O 1
ATOM 648 N N . ARG A 1 83 ? 3.560 10.279 -2.056 1.00 91.38 83 ARG A N 1
ATOM 649 C CA . ARG A 1 83 ? 2.657 11.215 -2.738 1.00 91.38 83 ARG A CA 1
ATOM 650 C C . ARG A 1 83 ? 1.182 10.807 -2.612 1.00 91.38 83 ARG A C 1
ATOM 652 O O . ARG A 1 83 ? 0.301 11.652 -2.754 1.00 91.38 83 ARG A O 1
ATOM 659 N N . ARG A 1 84 ? 0.900 9.531 -2.336 1.00 91.56 84 ARG A N 1
ATOM 660 C CA . ARG A 1 84 ? -0.451 8.972 -2.186 1.00 91.56 84 ARG A CA 1
ATOM 661 C C . ARG A 1 84 ? -0.839 8.901 -0.715 1.00 91.56 84 ARG A C 1
ATOM 663 O O . ARG A 1 84 ? -0.506 7.960 0.004 1.00 91.56 84 ARG A O 1
ATOM 670 N N . VAL A 1 85 ? -1.562 9.925 -0.269 1.00 91.25 85 VAL A N 1
ATOM 671 C CA . VAL A 1 85 ? -1.925 10.120 1.145 1.00 91.25 85 VAL A CA 1
ATOM 672 C C . VAL A 1 85 ? -2.751 8.956 1.700 1.00 91.25 85 VAL A C 1
ATOM 674 O O . VAL A 1 85 ? -2.543 8.555 2.841 1.00 91.25 85 VAL A O 1
ATOM 677 N N . ASN A 1 86 ? -3.645 8.380 0.895 1.00 93.12 86 ASN A N 1
ATOM 678 C CA . ASN A 1 86 ? -4.459 7.219 1.260 1.00 93.12 86 ASN A CA 1
ATOM 679 C C . ASN A 1 86 ? -3.605 5.993 1.628 1.00 93.12 86 ASN A C 1
ATOM 681 O O . ASN A 1 86 ? -3.830 5.400 2.680 1.00 93.12 86 ASN A O 1
ATOM 685 N N . LEU A 1 87 ? -2.592 5.657 0.822 1.00 91.56 87 LEU A N 1
ATOM 686 C CA . LEU A 1 87 ? -1.701 4.522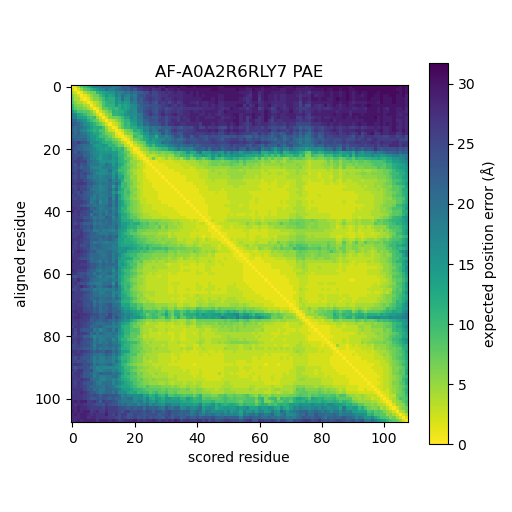 1.084 1.00 91.56 87 LEU A CA 1
ATOM 687 C C . LEU A 1 87 ? -0.849 4.747 2.335 1.00 91.56 87 LEU A C 1
ATOM 689 O O . LEU A 1 87 ? -0.708 3.842 3.155 1.00 91.56 87 LEU A O 1
ATOM 693 N N . VAL A 1 88 ? -0.316 5.958 2.518 1.00 92.31 88 VAL A N 1
ATOM 694 C CA . VAL A 1 88 ? 0.492 6.294 3.703 1.00 92.31 88 VAL A CA 1
ATOM 695 C C . VAL A 1 88 ? -0.355 6.283 4.975 1.00 92.31 88 VAL A C 1
ATOM 697 O O . VAL A 1 88 ? 0.072 5.761 6.004 1.00 92.31 88 VAL A O 1
ATOM 700 N N . ALA A 1 89 ? -1.561 6.852 4.928 1.00 92.69 89 ALA A N 1
ATOM 701 C CA . ALA A 1 89 ? -2.478 6.848 6.064 1.00 92.69 89 ALA A CA 1
ATOM 702 C C . ALA A 1 89 ? -2.902 5.419 6.429 1.00 92.69 89 ALA A C 1
ATOM 704 O O . ALA A 1 89 ? -2.938 5.065 7.610 1.00 92.69 89 ALA A O 1
ATOM 705 N N . TRP A 1 90 ? -3.174 4.592 5.418 1.00 94.56 90 TRP A N 1
ATOM 706 C CA . TRP A 1 90 ? -3.492 3.182 5.596 1.00 94.56 90 TRP A CA 1
ATOM 707 C C . TRP A 1 90 ? -2.328 2.402 6.213 1.00 94.56 90 TRP A C 1
ATOM 709 O O . TRP A 1 90 ? -2.541 1.722 7.215 1.00 94.56 90 TRP A O 1
ATOM 719 N N . GLU A 1 91 ? -1.098 2.559 5.710 1.00 93.50 91 GLU A N 1
ATOM 720 C CA . GLU A 1 91 ? 0.080 1.864 6.252 1.00 93.50 91 GLU A CA 1
ATOM 721 C C . GLU A 1 91 ? 0.289 2.204 7.725 1.00 93.50 91 GLU A C 1
ATOM 723 O O . GLU A 1 91 ? 0.436 1.302 8.549 1.00 93.50 91 GLU A O 1
ATOM 728 N N . ARG A 1 92 ? 0.199 3.489 8.087 1.00 91.69 92 ARG A N 1
ATOM 729 C CA . ARG A 1 92 ? 0.343 3.930 9.479 1.00 91.69 92 ARG A CA 1
ATOM 730 C C . ARG A 1 92 ? -0.728 3.339 10.387 1.00 91.69 92 ARG A C 1
ATOM 732 O O . ARG A 1 92 ? -0.425 2.964 11.521 1.00 91.69 92 ARG A O 1
ATOM 739 N N . ARG A 1 93 ? -1.973 3.245 9.905 1.00 92.31 93 ARG A N 1
ATOM 740 C CA . ARG A 1 93 ? -3.078 2.623 10.647 1.00 92.31 93 ARG A CA 1
ATOM 741 C C . ARG A 1 93 ? -2.804 1.142 10.889 1.00 92.31 93 ARG A C 1
ATOM 743 O O . ARG A 1 93 ? -2.861 0.707 12.036 1.00 92.31 93 ARG A O 1
ATOM 750 N N . VAL A 1 94 ? -2.459 0.392 9.842 1.00 91.81 94 VAL A N 1
ATOM 751 C CA . VAL A 1 94 ? -2.136 -1.040 9.955 1.00 91.81 94 VAL A CA 1
ATOM 752 C C . VAL A 1 94 ? -0.934 -1.245 10.874 1.00 91.81 94 VAL A C 1
ATOM 754 O O . VAL A 1 94 ? -0.968 -2.088 11.765 1.00 91.81 94 VAL A O 1
ATOM 757 N N . GLN A 1 95 ? 0.098 -0.410 10.751 1.00 90.94 95 GLN A N 1
ATOM 758 C CA . GLN A 1 95 ? 1.265 -0.456 11.624 1.00 90.94 95 GLN A CA 1
ATOM 759 C C . GLN A 1 95 ? 0.897 -0.235 13.100 1.00 90.94 95 GLN A C 1
ATOM 761 O O . GLN A 1 95 ? 1.447 -0.902 13.978 1.00 90.94 95 GLN A O 1
ATOM 766 N N . ALA A 1 96 ? -0.014 0.697 13.392 1.00 89.75 96 ALA A N 1
ATOM 767 C CA . ALA A 1 96 ? -0.493 0.934 14.749 1.00 89.75 96 ALA A CA 1
ATOM 768 C C . ALA A 1 96 ? -1.249 -0.287 15.293 1.00 89.75 96 ALA A C 1
ATOM 770 O O . ALA A 1 96 ? -0.940 -0.733 16.398 1.00 89.75 96 ALA A O 1
ATOM 771 N N . GLU A 1 97 ? -2.163 -0.868 14.509 1.00 88.31 97 GLU A N 1
ATOM 772 C CA . GLU A 1 97 ? -2.903 -2.081 14.887 1.00 88.31 97 GLU A CA 1
ATOM 773 C C . GLU A 1 97 ? -1.964 -3.267 15.154 1.00 88.31 97 GLU A C 1
ATOM 775 O O . GLU A 1 97 ? -2.136 -3.974 16.143 1.00 88.31 97 GLU A O 1
ATOM 780 N N . VAL A 1 98 ? -0.920 -3.435 14.338 1.00 86.06 98 VAL A N 1
ATOM 781 C CA . VAL A 1 98 ? 0.078 -4.504 14.493 1.00 86.06 98 VAL A CA 1
ATOM 782 C C . VAL A 1 98 ? 0.997 -4.261 15.696 1.00 86.06 98 VAL A C 1
ATOM 784 O O . VAL A 1 98 ? 1.325 -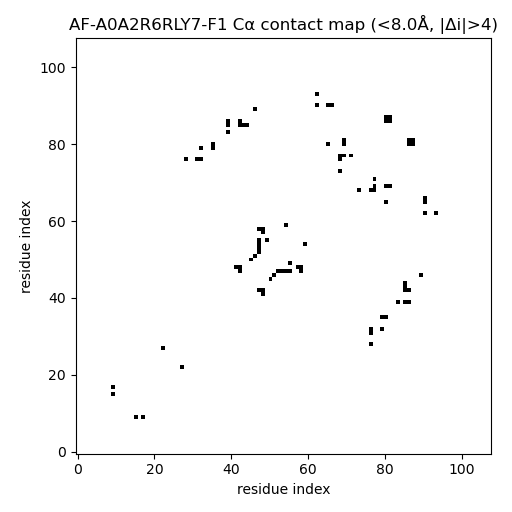5.202 16.409 1.00 86.06 98 VAL A O 1
ATOM 787 N N . LYS A 1 99 ? 1.404 -3.018 15.991 1.00 85.88 99 LYS A N 1
ATOM 788 C CA . LYS A 1 99 ? 2.306 -2.704 17.123 1.00 85.88 99 LYS A CA 1
ATOM 789 C C . LYS A 1 99 ? 1.651 -2.868 18.499 1.00 85.88 99 LYS A C 1
ATOM 791 O O . LYS A 1 99 ? 2.355 -3.156 19.470 1.00 85.88 99 LYS A O 1
ATOM 796 N N . VAL A 1 100 ? 0.338 -2.659 18.608 1.00 83.44 100 VAL A N 1
ATOM 797 C CA . VAL A 1 100 ? -0.415 -2.779 19.871 1.00 83.44 100 VAL A CA 1
ATOM 798 C C . VAL A 1 100 ? -0.230 -4.145 20.554 1.00 83.44 100 VAL A C 1
ATOM 800 O O . VAL A 1 100 ? 0.161 -4.149 21.724 1.00 83.44 100 VAL A O 1
ATOM 803 N N . PRO A 1 101 ? -0.447 -5.296 19.886 1.00 78.19 101 PRO A N 1
ATOM 804 C CA . PRO A 1 101 ? -0.247 -6.600 20.509 1.00 78.19 101 PRO A CA 1
ATOM 805 C C . PRO A 1 101 ? 1.213 -6.832 20.910 1.00 78.19 101 PRO A C 1
ATOM 807 O O . PRO A 1 101 ? 1.451 -7.270 22.031 1.00 78.19 101 PRO A O 1
ATOM 810 N N . PHE A 1 102 ? 2.200 -6.459 20.086 1.00 74.94 102 PHE A N 1
ATOM 811 C CA . PHE A 1 102 ? 3.617 -6.666 20.427 1.00 74.94 102 PHE A CA 1
ATOM 812 C C . PHE A 1 102 ? 4.050 -5.935 21.703 1.00 74.94 102 PHE A C 1
ATOM 814 O O . PHE A 1 102 ? 4.797 -6.497 22.501 1.00 74.94 102 PHE A O 1
ATOM 821 N N . ARG A 1 103 ? 3.531 -4.724 21.952 1.00 69.62 103 ARG A N 1
ATOM 822 C CA . ARG A 1 103 ? 3.780 -3.989 23.209 1.00 69.62 103 ARG A CA 1
ATOM 823 C C . ARG A 1 103 ? 3.187 -4.680 24.436 1.00 69.62 103 ARG A C 1
ATOM 825 O O . ARG A 1 103 ? 3.661 -4.465 25.547 1.00 69.62 103 ARG A O 1
ATOM 832 N N . ARG A 1 104 ? 2.128 -5.470 24.251 1.00 60.41 104 ARG A N 1
ATOM 833 C CA . ARG A 1 104 ? 1.452 -6.192 25.333 1.00 60.41 104 ARG A CA 1
ATOM 834 C C . ARG A 1 104 ? 2.243 -7.426 25.777 1.00 60.41 104 ARG A C 1
ATOM 836 O O . ARG A 1 104 ? 2.174 -7.776 26.948 1.00 60.41 104 ARG A O 1
ATOM 843 N N . TYR A 1 105 ? 3.031 -8.023 24.882 1.00 59.06 105 TYR A N 1
ATOM 844 C CA . TYR A 1 105 ? 3.878 -9.185 25.182 1.00 59.06 105 TYR A CA 1
ATOM 845 C C . TYR A 1 105 ? 5.225 -8.839 25.833 1.00 59.06 105 TYR A C 1
ATOM 847 O O . TYR A 1 105 ? 5.832 -9.707 26.440 1.00 59.06 105 T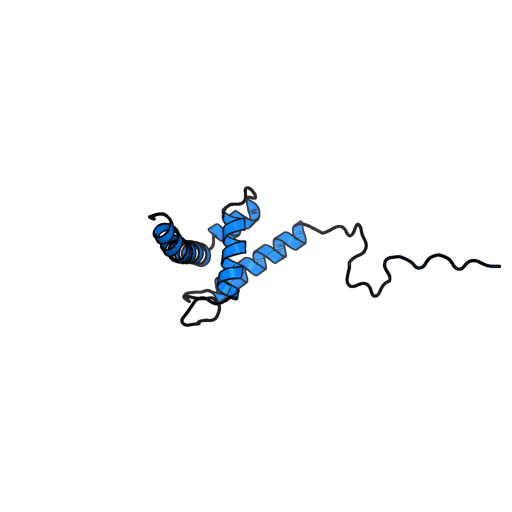YR A O 1
ATOM 855 N N . THR A 1 106 ? 5.692 -7.588 25.763 1.00 58.56 106 THR A N 1
ATOM 856 C CA . THR A 1 106 ? 6.992 -7.165 26.334 1.00 58.56 106 THR A CA 1
ATOM 857 C C . THR A 1 106 ? 6.933 -6.774 27.818 1.00 58.56 106 THR A C 1
ATOM 859 O O . THR A 1 106 ? 7.922 -6.293 28.361 1.00 58.56 106 THR A O 1
ATOM 862 N N . LYS A 1 107 ? 5.768 -6.911 28.466 1.00 54.59 107 LYS A N 1
ATOM 863 C CA . LYS A 1 107 ? 5.533 -6.526 29.871 1.00 54.59 107 LYS A CA 1
ATOM 864 C C . LYS A 1 107 ? 5.508 -7.708 30.857 1.00 54.59 107 LYS A C 1
ATOM 866 O O . LYS A 1 107 ? 5.018 -7.527 31.970 1.00 54.59 107 LYS A O 1
ATOM 871 N N . TYR A 1 108 ? 6.024 -8.871 30.469 1.00 47.00 108 TYR A N 1
ATOM 872 C CA . TYR A 1 108 ? 6.201 -10.030 31.348 1.00 47.00 108 TYR A CA 1
ATOM 873 C C . TYR A 1 108 ? 7.668 -10.432 31.394 1.00 47.00 108 TYR A C 1
ATOM 875 O O . TYR A 1 108 ? 8.271 -10.509 30.300 1.00 47.00 108 TYR A O 1
#

Foldseek 3Di:
DDDPPPDPPDDPPDPDDDPPPDPPVVVVLVVLLVVLVVQLVQCPVALESVNDPDYDPVNVVLLVVLVCLCPDPDVSSNVSQVVRPSNVVNSVVVVVVVVVVVVVVVPD

Nearest PDB structures (foldseek):
  1mtc-assembly1_B  TM=7.267E-01  e=2.277E+00  Rattus norvegicus
  6gsy-assembly1_B  TM=5.713E-01  e=8.365E-01  Rattus rattus
  2dc5-assembly1_B  TM=5.975E-01  e=1.123E+00  Mus musculus
  2uz8-assembly2_B  TM=5.906E-01  e=1.599E+00  Homo sapiens

Organism: NCBI:txid98765